Protein AF-A0A6J1T7K0-F1 (afdb_monomer_lite)

Secondary structure (DSSP, 8-state):
-------TTSSS-TT----S-TTHHHHHHHHHHHHTTSB-TT--B-HHHHHHHHHTS--SS--HHHHHHHHHHHIIIIIHHHHS--S-HHHHHHHHHHHHHHHHHHHHHHHHHTT-

Organism: Frankliniella occidentalis (NCBI:txid133901)

Sequence (116 aa):
MSSLGLTGDDVGRPGGKLSQDSTLAPKLYLCVLRGSGVFDDSGKFSMVNLKKRLSLNDYGGKSQKEIQLFIDAVRDECGARVESSEEPPENRAVILVKCISEHEQREMERQRTTRR

pLDDT: mean 79.53, std 21.25, range [29.36, 97.56]

Foldseek 3Di:
DDDDPDPPPPPDDPPDPDPPPVVVQLVVLLVVCCVQVCADPQLDGDLVSQLVVLVPDDPDPDDPVVSVVLSVVLSVPQVVCLVPDPDGSSVSSVSSVVSNVVSVVVVVVVVVVVVD

InterPro domains:
  IPR006170 Pheromone/general odorant binding protein [PF01395] (16-102)
  IPR036728 Pheromone/general odorant binding protein superfamily [G3DSA:1.10.238.20] (1-109)
  IPR036728 Pheromone/general odorant binding protein superfamily [SSF47565] (25-103)

Structure (mmCIF, N/CA/C/O backbone):
data_AF-A0A6J1T7K0-F1
#
_entry.id   AF-A0A6J1T7K0-F1
#
loop_
_atom_site.group_PDB
_atom_site.id
_atom_site.type_symbol
_atom_site.label_atom_id
_atom_site.label_alt_id
_atom_site.label_comp_id
_atom_site.label_asym_id
_atom_site.label_entity_id
_atom_site.label_seq_id
_atom_site.pdbx_PDB_ins_code
_atom_site.Cartn_x
_atom_site.Cartn_y
_atom_site.Cartn_z
_atom_site.occupancy
_atom_site.B_iso_or_equiv
_atom_site.auth_seq_id
_atom_site.auth_comp_id
_atom_site.auth_asym_id
_atom_site.auth_atom_id
_atom_site.pdbx_PDB_model_num
ATOM 1 N N . MET A 1 1 ? 10.308 -27.102 -17.296 1.00 29.62 1 MET A N 1
ATOM 2 C CA . MET A 1 1 ? 9.238 -26.969 -16.287 1.00 29.62 1 MET A CA 1
ATOM 3 C C . MET A 1 1 ? 9.922 -26.921 -14.935 1.00 29.62 1 MET A C 1
ATOM 5 O O . MET A 1 1 ? 10.388 -27.959 -14.495 1.00 29.62 1 MET A O 1
ATOM 9 N N . SER A 1 2 ? 10.081 -25.741 -14.337 1.00 29.36 2 SER A N 1
ATOM 10 C CA . SER A 1 2 ? 10.687 -25.628 -13.005 1.00 29.36 2 SER A CA 1
ATOM 11 C C . SER A 1 2 ? 9.663 -25.021 -12.067 1.00 29.36 2 SER A C 1
ATOM 13 O O . SER A 1 2 ? 9.312 -23.849 -12.172 1.00 29.36 2 SER A O 1
ATOM 15 N N . SER A 1 3 ? 9.134 -25.887 -11.215 1.00 33.66 3 SER A N 1
ATOM 16 C CA . SER A 1 3 ? 8.217 -25.603 -10.126 1.00 33.66 3 SER A CA 1
ATOM 17 C C . SER A 1 3 ? 8.930 -24.728 -9.095 1.00 33.66 3 SER A C 1
ATOM 19 O O . SER A 1 3 ? 10.011 -25.076 -8.622 1.00 33.66 3 SER A O 1
ATOM 21 N N . LEU A 1 4 ? 8.324 -23.595 -8.740 1.00 40.28 4 LEU A N 1
ATOM 22 C CA . LEU A 1 4 ? 8.692 -22.844 -7.545 1.00 40.28 4 LEU A CA 1
ATOM 23 C C . LEU A 1 4 ? 8.416 -23.745 -6.336 1.00 40.28 4 LEU A C 1
ATOM 25 O O . LEU A 1 4 ? 7.265 -24.079 -6.060 1.00 40.28 4 LEU A O 1
ATOM 29 N N . GLY A 1 5 ? 9.478 -24.174 -5.655 1.00 35.53 5 GLY A N 1
ATOM 30 C CA . GLY A 1 5 ? 9.405 -24.887 -4.384 1.00 35.53 5 GLY A CA 1
ATOM 31 C C . GLY A 1 5 ? 8.923 -23.948 -3.285 1.00 35.53 5 GLY A C 1
ATOM 32 O O . GLY A 1 5 ? 9.725 -23.430 -2.518 1.00 35.53 5 GLY A O 1
ATOM 33 N N . LEU A 1 6 ? 7.620 -23.688 -3.249 1.00 38.75 6 LEU A N 1
ATOM 34 C CA . LEU A 1 6 ? 6.946 -23.011 -2.149 1.00 38.75 6 LEU A CA 1
ATOM 35 C C . LEU A 1 6 ? 6.356 -24.095 -1.249 1.00 38.75 6 LEU A C 1
ATOM 37 O O . LEU A 1 6 ? 5.288 -24.638 -1.529 1.00 38.75 6 LEU A O 1
ATOM 41 N N . THR A 1 7 ? 7.069 -24.453 -0.184 1.00 39.72 7 THR A N 1
ATOM 42 C CA . THR A 1 7 ? 6.470 -25.182 0.936 1.00 39.72 7 THR A CA 1
ATOM 43 C C . THR A 1 7 ? 5.438 -24.268 1.590 1.00 39.72 7 THR A C 1
ATOM 45 O O . THR A 1 7 ? 5.754 -23.152 1.993 1.00 39.72 7 THR A O 1
ATOM 48 N N . GLY A 1 8 ? 4.185 -24.722 1.634 1.00 40.88 8 GLY A N 1
ATOM 49 C CA . GLY A 1 8 ? 3.002 -23.949 2.026 1.00 40.88 8 GLY A CA 1
ATOM 50 C C . GLY A 1 8 ? 2.900 -23.551 3.503 1.00 40.88 8 GLY A C 1
ATOM 51 O O . GLY A 1 8 ? 1.788 -23.344 3.974 1.00 40.88 8 GLY A O 1
ATOM 52 N N . ASP A 1 9 ? 4.017 -23.436 4.222 1.00 37.75 9 ASP A N 1
ATOM 53 C CA . ASP A 1 9 ? 4.046 -23.104 5.655 1.00 37.75 9 ASP A CA 1
ATOM 54 C C . ASP A 1 9 ? 4.334 -21.612 5.936 1.00 37.75 9 ASP A C 1
ATOM 56 O O . ASP A 1 9 ? 4.011 -21.108 7.010 1.00 37.75 9 ASP A O 1
ATOM 60 N N . ASP A 1 10 ? 4.868 -20.858 4.967 1.00 42.94 10 ASP A N 1
ATOM 61 C CA . ASP A 1 10 ? 5.290 -19.460 5.184 1.00 42.94 10 ASP A CA 1
ATOM 62 C C . ASP A 1 10 ? 4.227 -18.401 4.835 1.00 42.94 10 ASP A C 1
ATOM 64 O O . ASP A 1 10 ? 4.366 -17.223 5.173 1.00 42.94 10 ASP A O 1
ATOM 68 N N . VAL A 1 11 ? 3.128 -18.797 4.188 1.00 44.69 11 VAL A N 1
ATOM 69 C CA . VAL A 1 11 ? 2.057 -17.884 3.753 1.00 44.69 11 VAL A CA 1
ATOM 70 C C . VAL A 1 11 ? 0.862 -18.019 4.694 1.00 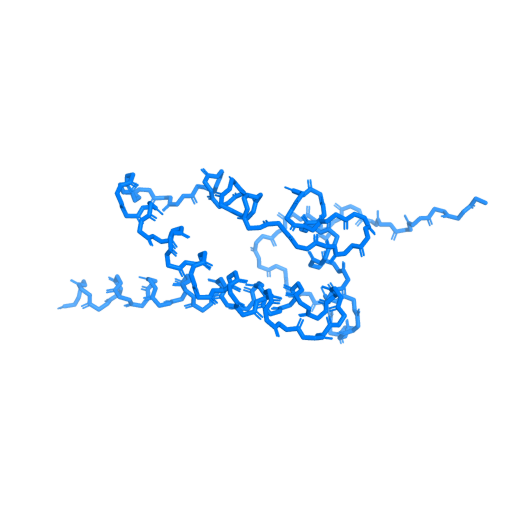44.69 11 VAL A C 1
ATOM 72 O O . VAL A 1 11 ? -0.180 -18.546 4.318 1.00 44.69 11 VAL A O 1
ATOM 75 N N . GLY A 1 12 ? 0.990 -17.588 5.952 1.00 39.41 12 GLY A N 1
ATOM 76 C CA . GLY A 1 12 ? -0.185 -17.653 6.833 1.00 39.41 12 GLY A CA 1
ATOM 77 C C . GLY A 1 12 ? -0.079 -17.213 8.286 1.00 39.41 12 GLY A C 1
ATOM 78 O O . GLY A 1 12 ? -1.117 -17.138 8.941 1.00 39.41 12 GLY A O 1
ATOM 79 N N . ARG A 1 13 ? 1.102 -16.895 8.831 1.00 34.22 13 ARG A N 1
ATOM 80 C CA . ARG A 1 13 ? 1.204 -16.479 10.241 1.00 34.22 13 ARG A CA 1
ATOM 81 C C . ARG A 1 13 ? 1.463 -14.977 10.398 1.00 34.22 13 ARG A C 1
ATOM 83 O O . ARG A 1 13 ? 2.558 -14.524 10.058 1.00 34.22 13 ARG A O 1
ATOM 90 N N . PRO A 1 14 ? 0.528 -14.203 10.988 1.00 42.59 14 PRO A N 1
ATOM 91 C CA . PRO A 1 14 ? 0.853 -12.869 11.470 1.00 42.59 14 PRO A CA 1
ATOM 92 C C . PRO A 1 14 ? 1.847 -13.031 12.629 1.00 42.59 14 PRO A C 1
ATOM 94 O O . PRO A 1 14 ? 1.498 -13.534 13.695 1.00 42.59 14 PRO A O 1
ATOM 97 N N . GLY A 1 15 ? 3.115 -12.694 12.379 1.00 47.09 15 GLY A N 1
ATOM 98 C CA . GLY A 1 15 ? 4.221 -12.847 13.335 1.00 47.09 15 GLY A CA 1
ATOM 99 C C . GLY A 1 15 ? 5.391 -13.722 12.870 1.00 47.09 15 GLY A C 1
ATOM 100 O O . GLY A 1 15 ? 6.351 -13.879 13.624 1.00 47.09 15 GLY A O 1
ATOM 101 N N . GLY A 1 16 ? 5.361 -14.271 11.651 1.00 36.81 16 GLY A N 1
ATOM 102 C CA . GLY A 1 16 ? 6.530 -14.933 11.068 1.00 36.81 16 GLY A CA 1
ATOM 103 C C . GLY A 1 16 ? 7.663 -13.931 10.834 1.00 36.81 16 GLY A C 1
ATOM 104 O O . GLY A 1 16 ? 7.548 -13.049 9.984 1.00 36.81 16 GLY A O 1
ATOM 105 N N . LYS A 1 17 ? 8.763 -14.046 11.590 1.00 42.66 17 LYS A N 1
ATOM 106 C CA . LYS A 1 17 ? 10.021 -13.368 11.254 1.00 42.66 17 LYS A CA 1
ATOM 107 C C . LYS A 1 17 ? 10.499 -13.938 9.920 1.00 42.66 17 LYS A C 1
ATOM 109 O O . LYS A 1 17 ? 11.054 -15.031 9.895 1.00 42.66 17 LYS A O 1
ATOM 114 N N . LEU A 1 18 ? 10.255 -13.204 8.834 1.00 48.19 18 LEU A N 1
ATOM 115 C CA . LEU A 1 18 ? 10.841 -13.493 7.529 1.00 48.19 18 LEU A CA 1
ATOM 116 C C . LEU A 1 18 ? 12.357 -13.623 7.711 1.00 48.19 18 LEU A C 1
ATOM 118 O O . LEU A 1 18 ? 13.005 -12.703 8.218 1.00 48.19 18 LEU A O 1
ATOM 122 N N . SER A 1 19 ? 12.891 -14.795 7.361 1.00 40.16 19 SER A N 1
ATOM 123 C CA . SER A 1 19 ? 14.327 -15.058 7.397 1.00 40.16 19 SER A CA 1
ATOM 124 C C . SER A 1 19 ? 15.057 -13.998 6.568 1.00 40.16 19 SER A C 1
ATOM 126 O O . SER A 1 19 ? 14.588 -13.597 5.503 1.00 40.16 19 SER A O 1
ATOM 128 N N . GLN A 1 20 ? 16.177 -13.516 7.102 1.00 41.84 20 GLN A N 1
ATOM 129 C CA . GLN A 1 20 ? 16.966 -12.353 6.678 1.00 41.84 20 GLN A CA 1
ATOM 130 C C . GLN A 1 20 ? 17.692 -12.515 5.325 1.00 41.84 20 GLN A C 1
ATOM 132 O O . GLN A 1 20 ? 18.763 -11.946 5.126 1.00 41.84 20 GLN A O 1
ATOM 137 N N . ASP A 1 21 ? 17.115 -13.222 4.355 1.00 44.81 21 ASP A N 1
ATOM 138 C CA . ASP A 1 21 ? 17.523 -13.047 2.963 1.00 44.81 21 ASP A CA 1
ATOM 139 C C . ASP A 1 21 ? 16.903 -11.746 2.438 1.00 44.81 21 ASP A C 1
ATOM 141 O O . ASP A 1 21 ? 15.798 -11.697 1.893 1.00 44.81 21 ASP A O 1
ATOM 145 N N . SER A 1 22 ? 17.628 -10.648 2.652 1.00 58.41 22 SER A N 1
ATOM 146 C CA . SER A 1 22 ? 17.226 -9.256 2.398 1.00 58.41 22 SER A CA 1
ATOM 147 C C . SER A 1 22 ? 16.709 -8.978 0.976 1.00 58.41 22 SER A C 1
ATOM 149 O O . SER A 1 22 ? 16.056 -7.963 0.745 1.00 58.41 22 SER A O 1
ATOM 151 N N . THR A 1 23 ? 16.979 -9.866 0.016 1.00 58.66 23 THR A N 1
ATOM 152 C CA . THR A 1 23 ? 16.566 -9.754 -1.392 1.00 58.66 23 THR A CA 1
ATOM 153 C C . THR A 1 23 ? 15.196 -10.371 -1.689 1.00 58.66 23 THR A C 1
ATOM 155 O O . THR A 1 23 ? 14.590 -10.042 -2.713 1.00 58.66 23 THR A O 1
ATOM 158 N N . LEU A 1 24 ? 14.679 -11.242 -0.815 1.00 68.75 24 LEU A N 1
ATOM 159 C CA . LEU A 1 24 ? 13.390 -11.921 -0.996 1.00 68.75 24 LEU A CA 1
ATOM 160 C C . LEU A 1 24 ? 12.209 -11.056 -0.549 1.00 68.75 24 LEU A C 1
ATOM 162 O O . LEU A 1 24 ? 11.171 -11.053 -1.211 1.00 68.75 24 LEU A O 1
ATOM 166 N N . ALA A 1 25 ? 12.371 -10.271 0.520 1.00 79.88 25 ALA A N 1
ATOM 167 C CA . ALA A 1 25 ? 11.286 -9.458 1.072 1.00 79.88 25 ALA A CA 1
ATOM 168 C C . ALA A 1 25 ? 10.678 -8.456 0.059 1.00 79.88 25 ALA A C 1
ATOM 170 O O . ALA A 1 25 ? 9.453 -8.444 -0.074 1.00 79.88 25 ALA A O 1
ATOM 171 N N . PRO A 1 26 ? 11.461 -7.682 -0.727 1.00 88.00 26 PRO A N 1
ATOM 172 C CA . PRO A 1 26 ? 10.898 -6.767 -1.728 1.00 88.00 26 PRO A CA 1
ATOM 173 C C . PRO A 1 26 ? 10.068 -7.478 -2.808 1.00 88.00 26 PRO A C 1
ATOM 175 O O . PRO A 1 26 ? 8.980 -7.027 -3.171 1.00 88.00 26 PRO A O 1
ATOM 178 N N . LYS A 1 27 ? 10.545 -8.636 -3.279 1.00 89.88 27 LYS A N 1
ATOM 179 C CA . LYS A 1 27 ? 9.855 -9.447 -4.293 1.00 89.88 27 LYS A CA 1
ATOM 180 C C . LYS A 1 27 ? 8.569 -10.064 -3.754 1.00 89.88 27 LYS A C 1
ATOM 182 O O . LYS A 1 27 ? 7.568 -10.099 -4.467 1.00 89.88 27 LYS A O 1
ATOM 187 N N . LEU A 1 28 ? 8.577 -10.519 -2.502 1.00 90.81 28 LEU A N 1
ATOM 188 C CA . LEU A 1 28 ? 7.387 -11.045 -1.835 1.00 90.81 28 LEU A CA 1
ATOM 189 C C . LEU A 1 28 ? 6.319 -9.960 -1.662 1.00 90.81 28 LEU A C 1
ATOM 191 O O . LEU A 1 28 ? 5.159 -10.203 -1.995 1.00 90.81 28 LEU A O 1
ATOM 195 N N . TYR A 1 29 ? 6.697 -8.752 -1.229 1.00 92.44 29 TYR A N 1
ATOM 196 C CA . TYR A 1 29 ? 5.751 -7.636 -1.137 1.00 92.44 29 TYR A CA 1
ATOM 197 C C . TYR A 1 29 ? 5.147 -7.288 -2.494 1.00 92.44 29 TYR A C 1
ATOM 199 O O . TYR A 1 29 ? 3.925 -7.178 -2.605 1.00 92.44 29 TYR A O 1
ATOM 207 N N . LEU A 1 30 ? 5.973 -7.180 -3.539 1.00 94.31 30 LEU A N 1
ATOM 208 C CA . LEU A 1 30 ? 5.474 -6.935 -4.889 1.00 94.31 30 LEU A CA 1
ATOM 209 C C . LEU A 1 30 ? 4.522 -8.049 -5.349 1.00 94.31 30 LEU A C 1
ATOM 211 O O . LEU A 1 30 ? 3.473 -7.752 -5.912 1.00 94.31 30 LEU A O 1
ATOM 215 N N . CYS A 1 31 ? 4.841 -9.316 -5.072 1.00 94.12 31 CYS A N 1
ATOM 216 C CA . CYS A 1 31 ? 3.994 -10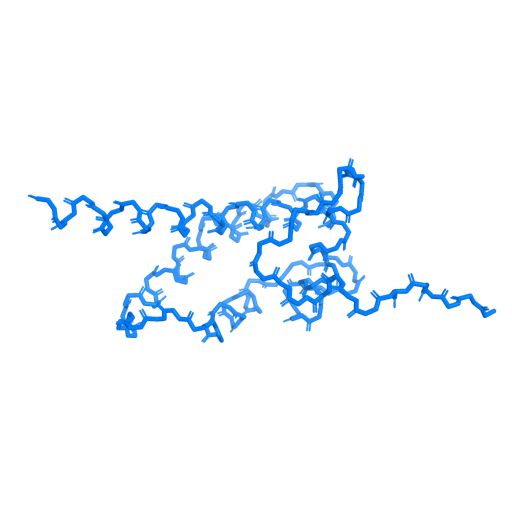.461 -5.413 1.00 94.12 31 CYS A CA 1
ATOM 217 C C . CYS A 1 31 ? 2.601 -10.367 -4.765 1.00 94.12 31 CYS A C 1
ATOM 219 O O . CYS A 1 31 ? 1.584 -10.464 -5.452 1.00 94.12 31 CYS A O 1
ATOM 221 N N . VAL A 1 32 ? 2.538 -10.091 -3.459 1.00 92.25 32 VAL A N 1
ATOM 222 C CA . VAL A 1 32 ? 1.266 -9.926 -2.731 1.00 92.25 32 VAL A CA 1
ATOM 223 C C . VAL A 1 32 ? 0.466 -8.735 -3.268 1.00 92.25 32 VAL A C 1
ATOM 225 O O . VAL A 1 32 ? -0.755 -8.809 -3.445 1.00 92.25 32 VAL A O 1
ATOM 228 N N . LEU A 1 33 ? 1.142 -7.625 -3.565 1.00 94.56 33 LEU A N 1
ATOM 229 C CA . LEU A 1 33 ? 0.492 -6.426 -4.089 1.00 94.56 33 LEU A CA 1
ATOM 230 C C . LEU A 1 33 ? 0.016 -6.597 -5.539 1.00 94.56 33 LEU A C 1
ATOM 232 O O . LEU A 1 33 ? -1.014 -6.030 -5.906 1.00 94.56 33 LEU A O 1
ATOM 236 N N . ARG A 1 34 ? 0.686 -7.436 -6.337 1.00 95.81 34 ARG A N 1
ATOM 237 C CA . ARG A 1 34 ? 0.195 -7.876 -7.651 1.00 95.81 34 ARG A CA 1
ATOM 238 C C . ARG A 1 34 ? -1.043 -8.748 -7.546 1.00 95.81 34 ARG A C 1
ATOM 240 O O . ARG A 1 34 ? -2.027 -8.485 -8.229 1.00 95.81 34 ARG A O 1
ATOM 247 N N . GLY A 1 35 ? -1.057 -9.702 -6.615 1.00 92.88 35 GLY A N 1
ATOM 248 C CA . GLY A 1 35 ? -2.233 -10.539 -6.348 1.00 92.88 35 GLY A CA 1
ATOM 249 C C . GLY A 1 35 ? -3.489 -9.749 -5.950 1.00 92.88 35 GLY 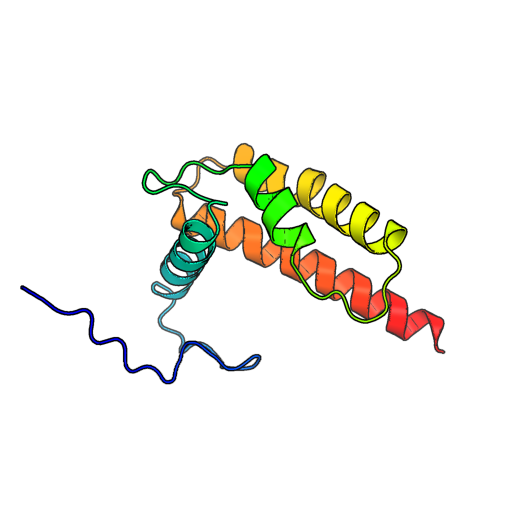A C 1
ATOM 250 O O . GLY A 1 35 ? -4.603 -10.239 -6.103 1.00 92.88 35 GLY A O 1
ATOM 251 N N . SER A 1 36 ? -3.326 -8.507 -5.481 1.00 90.69 36 SER A N 1
ATOM 252 C CA . SER A 1 36 ? -4.428 -7.582 -5.177 1.00 90.69 36 SER A CA 1
ATOM 253 C C . SER A 1 36 ? -4.658 -6.492 -6.231 1.00 90.69 36 SER A C 1
ATOM 255 O O . SER A 1 36 ? -5.555 -5.663 -6.066 1.00 90.69 36 SER A O 1
ATOM 257 N N . GLY A 1 37 ? -3.870 -6.474 -7.308 1.00 94.75 37 GLY A N 1
ATOM 258 C CA . GLY A 1 37 ? -3.947 -5.487 -8.385 1.00 94.75 37 GLY A CA 1
ATOM 259 C C . GLY A 1 37 ? -3.429 -4.092 -8.020 1.00 94.75 37 GLY A C 1
ATOM 260 O O . GLY A 1 37 ? -3.615 -3.157 -8.798 1.00 94.75 37 GLY A O 1
ATOM 261 N N . VAL A 1 38 ? -2.804 -3.911 -6.852 1.00 96.69 38 VAL A N 1
ATOM 262 C CA . VAL A 1 38 ? -2.183 -2.632 -6.452 1.00 96.69 38 VAL A CA 1
ATOM 263 C C . VAL A 1 38 ? -0.981 -2.318 -7.341 1.00 96.69 38 VAL A C 1
ATOM 265 O O . VAL A 1 38 ? -0.764 -1.161 -7.693 1.00 96.69 38 VAL A O 1
ATOM 268 N N . PHE A 1 39 ? -0.246 -3.355 -7.736 1.00 97.56 39 PHE A N 1
ATO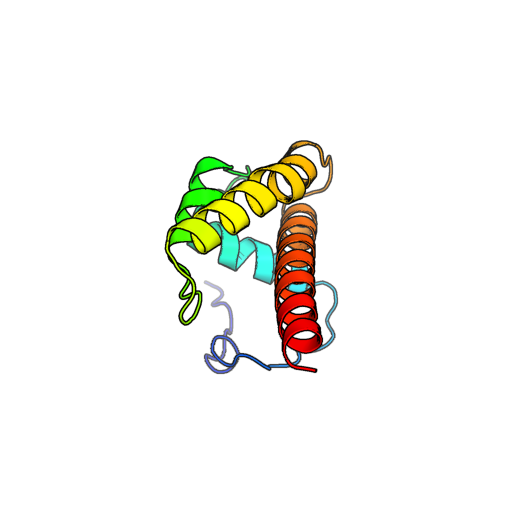M 269 C CA . PHE A 1 39 ? 0.696 -3.320 -8.849 1.00 97.56 39 PHE A CA 1
ATOM 270 C C . PHE A 1 39 ? 0.197 -4.257 -9.950 1.00 97.56 39 PHE A C 1
ATOM 272 O O . PHE A 1 39 ? -0.411 -5.280 -9.647 1.00 97.56 39 PHE A O 1
ATOM 279 N N . ASP A 1 40 ? 0.452 -3.936 -11.214 1.00 96.50 40 ASP A N 1
ATOM 280 C CA . ASP A 1 40 ? 0.229 -4.876 -12.317 1.00 96.50 40 ASP A CA 1
ATOM 281 C C . ASP A 1 40 ? 1.483 -5.719 -12.625 1.00 96.50 40 ASP A C 1
ATOM 283 O O . ASP A 1 40 ? 2.545 -5.568 -12.001 1.00 96.50 40 ASP A O 1
ATOM 287 N N . ASP A 1 41 ? 1.375 -6.617 -13.606 1.00 94.69 41 ASP A N 1
ATOM 288 C CA . ASP A 1 41 ? 2.478 -7.484 -14.037 1.00 94.69 41 ASP A CA 1
ATOM 289 C C . ASP A 1 41 ? 3.667 -6.698 -14.616 1.00 94.69 41 ASP A C 1
ATOM 291 O O . ASP A 1 41 ? 4.806 -7.161 -14.538 1.00 94.69 41 ASP A O 1
ATOM 295 N N . SER A 1 42 ? 3.435 -5.476 -15.112 1.00 95.50 42 SER A N 1
ATOM 296 C CA . SER A 1 42 ? 4.486 -4.555 -15.564 1.00 95.50 42 SER A CA 1
ATOM 297 C C . SER A 1 42 ? 5.134 -3.763 -14.420 1.00 95.50 42 SER A C 1
ATOM 299 O O . SER A 1 42 ? 6.151 -3.104 -14.619 1.00 95.50 42 SER A O 1
ATOM 301 N N . GLY A 1 43 ? 4.590 -3.854 -13.200 1.00 94.12 43 GLY A N 1
ATOM 302 C CA . GLY A 1 43 ? 5.055 -3.094 -12.038 1.00 94.12 43 GLY A CA 1
ATOM 303 C C . GLY A 1 43 ? 4.481 -1.678 -11.955 1.00 94.12 43 GLY A C 1
ATOM 304 O O . GLY A 1 43 ? 4.998 -0.851 -11.199 1.00 94.12 43 GLY A O 1
ATOM 305 N N . LYS A 1 44 ? 3.409 -1.377 -12.695 1.00 97.06 44 LYS A N 1
ATOM 306 C CA . LYS A 1 44 ? 2.700 -0.100 -12.596 1.00 97.06 44 LYS A CA 1
ATOM 307 C C . LYS A 1 44 ? 1.813 -0.094 -11.354 1.00 97.06 44 LYS A C 1
ATOM 309 O O . LYS A 1 44 ? 1.012 -1.000 -11.150 1.00 97.06 44 LYS A O 1
ATOM 314 N N . PHE A 1 45 ? 1.950 0.950 -10.543 1.00 97.38 45 PHE A N 1
ATOM 315 C CA . PHE A 1 45 ? 1.138 1.174 -9.349 1.00 97.38 45 PHE A CA 1
ATOM 316 C C . PHE A 1 45 ? -0.249 1.738 -9.702 1.00 97.38 45 PHE A C 1
ATOM 318 O O . PHE A 1 45 ? -0.382 2.550 -10.619 1.00 97.38 45 PHE A O 1
ATOM 325 N N . SER A 1 46 ? -1.276 1.330 -8.955 1.00 97.06 46 SER A N 1
ATOM 326 C CA . SER A 1 46 ? -2.657 1.796 -9.095 1.00 97.06 46 SER A CA 1
ATOM 327 C C . SER A 1 46 ? -3.201 2.315 -7.766 1.00 97.06 46 SER A C 1
ATOM 329 O O . SER A 1 46 ? -3.562 1.545 -6.871 1.00 97.06 46 SER A O 1
ATOM 331 N N . MET A 1 47 ? -3.348 3.638 -7.673 1.00 95.25 47 MET A N 1
ATOM 332 C CA . MET A 1 47 ? -3.946 4.311 -6.517 1.00 95.25 47 MET A CA 1
ATOM 333 C C . MET A 1 47 ? -5.380 3.832 -6.236 1.00 95.25 47 MET A C 1
ATOM 335 O O . MET A 1 47 ? -5.783 3.627 -5.089 1.00 95.25 47 MET A O 1
ATOM 339 N N . VAL A 1 48 ? -6.158 3.610 -7.298 1.00 95.19 48 VAL A N 1
ATOM 340 C CA . VAL A 1 48 ? -7.543 3.129 -7.203 1.00 95.19 48 VAL A CA 1
ATOM 341 C C . VAL A 1 48 ? -7.585 1.738 -6.569 1.00 95.19 48 VAL A C 1
ATOM 343 O O . VAL A 1 48 ? -8.392 1.486 -5.669 1.00 95.19 48 VAL A O 1
ATOM 346 N N . ASN A 1 49 ? -6.685 0.846 -6.987 1.00 95.75 49 ASN A N 1
ATOM 347 C CA . ASN A 1 49 ? -6.631 -0.508 -6.444 1.00 95.75 49 ASN A CA 1
ATOM 348 C C . ASN A 1 49 ? -6.054 -0.534 -5.027 1.00 95.75 49 ASN A C 1
ATOM 350 O O . ASN A 1 49 ? -6.522 -1.337 -4.222 1.00 95.75 49 ASN A O 1
ATOM 354 N N . LEU A 1 50 ? -5.135 0.375 -4.675 1.00 95.12 50 LEU A N 1
ATOM 355 C CA . LEU A 1 50 ? -4.703 0.562 -3.286 1.00 95.12 50 LEU A CA 1
ATOM 356 C C . LEU A 1 50 ? -5.896 0.900 -2.385 1.00 95.12 50 LEU A C 1
ATOM 358 O O . LEU A 1 50 ? -6.136 0.206 -1.396 1.00 95.12 50 LEU A O 1
ATOM 362 N N . LYS A 1 51 ? -6.693 1.912 -2.754 1.00 93.44 51 LYS A N 1
ATOM 363 C CA . LYS A 1 51 ? -7.889 2.302 -1.993 1.00 93.44 51 LYS A CA 1
ATOM 364 C C . LYS A 1 51 ? -8.853 1.127 -1.825 1.00 93.44 51 LYS A C 1
ATOM 366 O O . LYS A 1 51 ? -9.323 0.853 -0.717 1.00 93.44 51 LYS A O 1
ATOM 371 N N . LYS A 1 52 ? -9.122 0.408 -2.919 1.00 93.19 52 LYS A N 1
ATOM 372 C CA . LYS A 1 52 ? -9.983 -0.779 -2.907 1.00 93.19 52 LYS A CA 1
ATOM 373 C C . LYS A 1 52 ? -9.427 -1.856 -1.977 1.00 93.19 52 LYS A C 1
ATOM 375 O O . LYS A 1 52 ? -10.179 -2.392 -1.173 1.00 93.19 52 LYS A O 1
ATOM 380 N N . ARG A 1 53 ? -8.124 -2.142 -2.040 1.00 91.81 53 ARG A N 1
ATOM 381 C CA . ARG A 1 53 ? -7.476 -3.166 -1.213 1.00 91.81 53 ARG A CA 1
ATOM 382 C C . ARG A 1 53 ? -7.542 -2.839 0.276 1.00 91.81 53 ARG A C 1
ATOM 384 O O . ARG A 1 53 ? -7.825 -3.745 1.058 1.00 91.81 53 ARG A O 1
ATOM 391 N N . LEU A 1 54 ? -7.304 -1.582 0.652 1.00 90.94 54 LEU A N 1
ATOM 392 C CA . LEU A 1 54 ? -7.404 -1.128 2.042 1.00 90.94 54 LEU A CA 1
ATOM 393 C C . LEU A 1 54 ? -8.843 -1.226 2.553 1.00 90.94 54 LEU A C 1
ATOM 395 O O . LEU A 1 54 ? -9.065 -1.685 3.662 1.00 90.94 54 LEU A O 1
ATOM 399 N N . SER A 1 55 ? -9.830 -0.911 1.711 1.00 87.69 55 SER A N 1
ATOM 400 C CA . SER A 1 55 ? -11.256 -1.013 2.067 1.00 87.69 55 SER A CA 1
ATOM 401 C C . SER A 1 55 ? -11.717 -2.443 2.387 1.00 87.69 55 SER A C 1
ATOM 403 O O . SER A 1 55 ? -12.784 -2.618 2.965 1.00 87.69 55 SER A O 1
ATOM 405 N N . LEU A 1 56 ? -10.941 -3.462 1.996 1.00 86.88 56 LEU A N 1
ATOM 406 C CA . LEU A 1 56 ? -11.225 -4.874 2.272 1.00 86.88 56 LEU A CA 1
ATOM 407 C C . LEU A 1 56 ? -10.584 -5.380 3.573 1.00 86.88 56 LEU A C 1
ATOM 409 O O . LEU A 1 56 ? -10.790 -6.539 3.927 1.00 86.88 56 LEU A O 1
ATOM 413 N N . ASN A 1 57 ? -9.774 -4.568 4.258 1.00 83.88 57 ASN A N 1
ATOM 414 C CA . ASN A 1 57 ? -9.171 -4.970 5.524 1.00 83.88 57 ASN A CA 1
ATOM 415 C C . ASN A 1 57 ? -10.191 -4.922 6.663 1.00 83.88 57 ASN A C 1
ATOM 417 O O . ASN A 1 57 ? -11.007 -4.004 6.753 1.00 83.88 57 ASN A O 1
ATOM 421 N N . ASP A 1 58 ? -10.084 -5.890 7.571 1.00 82.31 58 ASP A N 1
ATOM 422 C CA . ASP A 1 58 ? -10.755 -5.812 8.860 1.00 82.31 58 ASP A CA 1
ATOM 423 C C . ASP A 1 58 ? -9.966 -4.870 9.775 1.00 82.31 58 ASP A C 1
ATOM 425 O O . ASP A 1 58 ? -8.828 -5.149 10.157 1.00 82.31 58 ASP A O 1
ATOM 429 N N . TYR A 1 59 ? -10.572 -3.729 10.095 1.00 81.69 59 TYR A N 1
ATOM 430 C CA . TYR A 1 59 ? -9.990 -2.716 10.969 1.00 81.69 59 TYR A CA 1
ATOM 431 C C . TYR A 1 59 ? -10.435 -2.846 12.430 1.00 81.69 59 TYR A C 1
ATOM 433 O O . TYR A 1 59 ? -10.133 -1.949 13.213 1.00 81.69 59 TYR A O 1
ATOM 441 N N . GLY A 1 60 ? -11.135 -3.924 12.805 1.00 80.62 60 GLY A N 1
ATOM 442 C CA . GLY A 1 60 ? -11.413 -4.288 14.195 1.00 80.62 60 GLY A CA 1
ATOM 443 C C . GLY A 1 60 ? -12.100 -3.189 15.011 1.00 80.62 60 GLY A C 1
ATOM 444 O O . GLY A 1 60 ? -11.452 -2.428 15.725 1.00 80.62 60 GLY A O 1
ATOM 445 N N . GLY A 1 61 ? -13.429 -3.106 14.941 1.00 81.38 61 GLY A N 1
ATOM 446 C CA . GLY A 1 61 ? -14.222 -2.202 15.789 1.00 81.38 61 GLY A CA 1
ATOM 447 C C . GLY A 1 61 ? -14.117 -0.705 15.459 1.00 81.38 61 GLY A C 1
ATOM 448 O O . GLY A 1 61 ? -14.795 0.091 16.106 1.00 81.38 61 GLY A O 1
ATOM 449 N N . LYS A 1 62 ? -13.324 -0.308 14.452 1.00 82.81 62 LYS A N 1
ATOM 450 C CA . LYS A 1 62 ? -13.323 1.065 13.921 1.00 82.81 62 LYS A CA 1
ATOM 451 C C . LYS A 1 62 ? -14.638 1.378 13.208 1.00 82.81 62 LYS A C 1
ATOM 453 O O . LYS A 1 62 ? -15.182 0.547 12.479 1.00 82.81 62 LYS A O 1
ATOM 458 N N . SER A 1 63 ? -15.125 2.605 13.366 1.00 88.81 63 SER A N 1
ATOM 459 C CA . SER A 1 63 ? -16.259 3.101 12.588 1.00 88.81 63 SER A CA 1
ATOM 460 C C . SER A 1 63 ? -15.887 3.277 11.112 1.00 88.81 63 SER A C 1
ATOM 462 O O . SER A 1 63 ? -14.728 3.506 10.758 1.00 88.81 63 SER A O 1
ATOM 464 N N . GLN A 1 64 ? -16.889 3.264 10.230 1.00 86.94 64 GLN A N 1
ATOM 465 C CA . GLN A 1 64 ? -16.687 3.500 8.796 1.00 86.94 64 GLN A CA 1
ATOM 466 C C . GLN A 1 64 ? -15.986 4.841 8.507 1.00 86.94 64 GLN A C 1
ATOM 468 O O . GLN A 1 64 ? -15.184 4.938 7.581 1.00 86.94 64 GLN A O 1
ATOM 473 N N . LYS A 1 65 ? -16.251 5.872 9.321 1.00 89.44 65 LYS A N 1
ATOM 474 C CA . LYS A 1 65 ? -15.615 7.188 9.189 1.00 89.44 65 LYS A CA 1
ATOM 475 C C . LYS A 1 65 ? -14.118 7.132 9.501 1.00 89.44 65 LYS A C 1
ATOM 477 O O . LYS A 1 65 ? -13.329 7.717 8.768 1.00 89.44 65 LYS A O 1
ATOM 482 N N . GLU A 1 66 ? -13.723 6.427 10.559 1.00 88.44 66 GLU A N 1
ATOM 483 C CA . GLU A 1 66 ? -12.308 6.249 10.920 1.00 88.44 66 GLU A CA 1
ATOM 484 C C . GLU A 1 66 ? -11.556 5.441 9.863 1.00 88.44 66 GLU A C 1
ATOM 486 O O . GLU A 1 66 ? -10.436 5.795 9.497 1.00 88.44 66 GLU A O 1
ATOM 491 N N . ILE A 1 67 ? -12.195 4.399 9.326 1.00 88.50 67 ILE A N 1
ATOM 492 C CA . ILE A 1 67 ? -11.643 3.605 8.224 1.00 88.50 67 ILE A CA 1
ATOM 493 C C . ILE A 1 67 ? -11.416 4.497 6.999 1.00 88.50 67 ILE A C 1
ATOM 495 O O . ILE A 1 67 ? -10.329 4.486 6.426 1.00 88.50 67 ILE A O 1
ATOM 499 N N . GLN A 1 68 ? -12.400 5.319 6.623 1.00 91.12 68 GLN A N 1
ATOM 500 C CA . GLN A 1 68 ? -12.272 6.204 5.466 1.00 91.12 68 GLN A CA 1
ATOM 501 C C . GLN A 1 68 ? -11.151 7.240 5.651 1.00 91.12 68 GLN A C 1
ATOM 503 O O . GLN A 1 68 ? -10.360 7.438 4.732 1.00 91.12 68 GLN A O 1
ATOM 508 N N . LEU A 1 69 ? -11.030 7.835 6.843 1.00 90.62 69 LEU A N 1
ATOM 509 C CA . LEU A 1 69 ? -9.943 8.765 7.169 1.00 90.62 69 LEU A CA 1
ATOM 510 C C . LEU A 1 69 ? -8.564 8.101 7.078 1.00 90.62 69 LEU A C 1
ATOM 512 O O . LEU A 1 69 ? -7.639 8.695 6.527 1.00 90.62 69 LEU A O 1
ATOM 516 N N . PHE A 1 70 ? -8.423 6.870 7.576 1.00 90.38 70 PHE A N 1
ATOM 517 C CA . PHE A 1 70 ? -7.180 6.107 7.453 1.00 90.38 70 PHE A CA 1
ATOM 518 C C . PHE A 1 70 ? -6.829 5.840 5.987 1.00 90.38 70 PHE A C 1
ATOM 520 O O . PHE A 1 70 ? -5.697 6.069 5.566 1.00 90.38 70 PHE A O 1
ATOM 527 N N . ILE A 1 71 ? -7.805 5.384 5.200 1.00 92.56 71 ILE A N 1
ATOM 528 C CA . ILE A 1 71 ? -7.614 5.078 3.780 1.00 92.56 71 ILE A CA 1
ATOM 529 C C . ILE A 1 71 ? -7.186 6.324 3.006 1.00 92.56 71 ILE A C 1
ATOM 531 O O . ILE A 1 71 ? -6.268 6.240 2.192 1.00 92.56 71 ILE A O 1
ATOM 535 N N . ASP A 1 72 ? -7.828 7.467 3.247 1.00 93.25 72 ASP A N 1
ATOM 536 C CA . ASP A 1 72 ? -7.476 8.712 2.567 1.00 93.25 72 ASP A CA 1
ATOM 537 C C . ASP A 1 72 ? -6.088 9.212 2.993 1.00 93.25 72 ASP A C 1
ATOM 539 O O . ASP A 1 72 ? -5.303 9.596 2.130 1.00 93.25 72 ASP A O 1
ATOM 543 N N . ALA A 1 73 ? -5.721 9.091 4.273 1.00 92.19 73 ALA A N 1
ATOM 544 C CA . ALA A 1 73 ? -4.372 9.422 4.736 1.00 92.19 73 ALA A CA 1
ATOM 545 C C . ALA A 1 73 ? -3.294 8.537 4.082 1.00 92.19 73 ALA A C 1
ATOM 547 O O . ALA A 1 73 ? -2.287 9.048 3.595 1.00 92.19 73 ALA A O 1
ATOM 548 N N . VAL A 1 74 ? -3.516 7.219 4.011 1.00 94.00 74 VAL A N 1
ATOM 549 C CA . VAL A 1 74 ? -2.593 6.287 3.341 1.00 94.00 74 VAL A CA 1
ATOM 550 C C . VAL A 1 74 ? -2.503 6.574 1.841 1.00 94.00 74 VAL A C 1
ATOM 552 O O . VAL A 1 74 ? -1.417 6.515 1.267 1.00 94.00 74 VAL A O 1
ATOM 555 N N . ARG A 1 75 ? -3.625 6.890 1.189 1.00 93.44 75 ARG A N 1
ATOM 556 C CA . ARG A 1 75 ? -3.659 7.259 -0.232 1.00 93.44 75 ARG A CA 1
ATOM 557 C C . ARG A 1 75 ? -2.802 8.497 -0.495 1.00 93.44 75 ARG A C 1
ATOM 559 O O . ARG A 1 75 ? -1.945 8.466 -1.376 1.00 93.44 75 ARG A O 1
ATOM 566 N N . ASP A 1 76 ? -3.026 9.551 0.280 1.00 93.31 76 ASP A N 1
ATOM 567 C CA . ASP A 1 76 ? -2.409 10.857 0.056 1.00 93.31 76 ASP A CA 1
ATOM 568 C C . ASP A 1 76 ? -0.927 10.875 0.449 1.00 93.31 76 ASP A C 1
ATOM 570 O O . ASP A 1 76 ? -0.129 11.515 -0.230 1.00 93.31 76 ASP A O 1
ATOM 574 N N . GLU A 1 77 ? -0.526 10.145 1.494 1.00 94.88 77 GLU A N 1
ATOM 575 C CA . GLU A 1 77 ? 0.876 10.087 1.926 1.00 94.88 77 GLU A CA 1
ATOM 576 C C . GLU A 1 77 ? 1.641 8.945 1.238 1.00 94.88 77 GLU A C 1
ATOM 578 O O . GLU A 1 77 ? 2.624 9.176 0.528 1.00 94.88 77 GLU A O 1
ATOM 583 N N . CYS A 1 78 ? 1.201 7.697 1.416 1.00 96.06 78 CYS A N 1
ATOM 584 C CA . CYS A 1 78 ? 1.934 6.528 0.928 1.00 96.06 78 CYS A CA 1
ATOM 585 C C . CYS A 1 78 ? 1.793 6.340 -0.579 1.00 96.06 78 CYS A C 1
ATOM 587 O O . CYS A 1 78 ? 2.780 6.046 -1.253 1.00 96.06 78 CYS A O 1
ATOM 589 N N . GLY A 1 79 ? 0.585 6.521 -1.117 1.00 95.12 79 GLY A N 1
ATOM 590 C CA . GLY A 1 79 ? 0.351 6.425 -2.555 1.00 95.12 79 GLY A CA 1
ATOM 591 C C . GLY A 1 79 ? 1.163 7.460 -3.334 1.00 95.12 79 GLY A C 1
ATOM 592 O O . GLY A 1 79 ? 1.854 7.097 -4.284 1.00 95.12 79 GLY A O 1
ATOM 593 N N . ALA A 1 80 ? 1.174 8.717 -2.877 1.00 93.62 80 ALA A N 1
ATOM 594 C CA . ALA A 1 80 ? 1.952 9.781 -3.510 1.00 93.62 80 ALA A CA 1
ATOM 595 C C . ALA A 1 80 ? 3.465 9.506 -3.476 1.00 93.62 80 ALA A C 1
ATOM 597 O O . ALA A 1 80 ? 4.136 9.686 -4.490 1.00 93.62 80 ALA A O 1
ATOM 598 N N . ARG A 1 81 ? 4.005 9.007 -2.350 1.00 96.56 81 ARG A N 1
ATOM 599 C CA . ARG A 1 81 ? 5.421 8.587 -2.253 1.00 96.56 81 ARG A CA 1
ATOM 600 C C . ARG A 1 81 ? 5.773 7.487 -3.252 1.00 96.56 81 ARG A C 1
ATOM 602 O O . ARG A 1 81 ? 6.881 7.464 -3.775 1.00 96.56 81 ARG A O 1
ATOM 609 N N . VAL A 1 82 ? 4.853 6.558 -3.501 1.00 96.88 82 VAL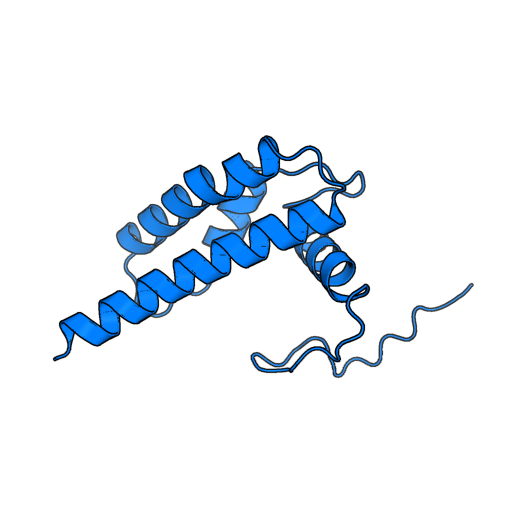 A N 1
ATOM 610 C CA . VAL A 1 82 ? 5.054 5.482 -4.477 1.00 96.88 82 VAL A CA 1
ATOM 611 C C . VAL A 1 82 ? 4.977 6.015 -5.904 1.00 96.88 82 VAL A C 1
ATOM 613 O O . VAL A 1 82 ? 5.763 5.577 -6.741 1.00 96.88 82 VAL A O 1
ATOM 616 N N . GLU A 1 83 ? 4.051 6.921 -6.213 1.00 95.44 83 GLU A N 1
ATOM 617 C CA . GLU A 1 83 ? 3.906 7.519 -7.549 1.00 95.44 83 GLU A CA 1
ATOM 618 C C . GLU A 1 83 ? 5.087 8.409 -7.939 1.00 95.44 83 GLU A C 1
ATOM 620 O O . GLU A 1 83 ? 5.503 8.366 -9.094 1.00 95.44 83 GLU A O 1
ATOM 625 N N . SER A 1 84 ? 5.649 9.164 -6.993 1.00 95.62 84 SER A N 1
ATOM 626 C CA . SER A 1 84 ? 6.797 10.046 -7.238 1.00 95.62 84 SER A CA 1
ATOM 627 C C . SER A 1 84 ? 8.156 9.344 -7.186 1.00 95.62 84 SER A C 1
ATOM 629 O O . SER A 1 84 ? 9.172 9.954 -7.510 1.00 95.62 84 SER A O 1
ATOM 631 N N . SER A 1 85 ? 8.197 8.079 -6.765 1.00 96.44 85 SER A N 1
ATOM 632 C CA . SER A 1 85 ? 9.435 7.315 -6.658 1.00 96.44 85 SER A CA 1
ATOM 633 C C . SER A 1 85 ? 9.896 6.786 -8.019 1.00 96.44 85 SER A C 1
ATOM 635 O O . SER A 1 85 ? 9.146 6.104 -8.717 1.00 96.44 85 SER A O 1
ATOM 637 N N . GLU A 1 86 ? 11.167 7.032 -8.343 1.00 95.94 86 GLU A N 1
ATOM 638 C CA . GLU A 1 86 ? 11.854 6.502 -9.534 1.00 95.94 86 GLU A CA 1
ATOM 639 C C . GLU A 1 86 ? 12.453 5.097 -9.312 1.00 95.94 86 GLU A C 1
ATOM 641 O O . GLU A 1 86 ? 13.138 4.550 -10.174 1.00 95.94 86 GLU A O 1
ATOM 646 N N . GLU A 1 87 ? 12.200 4.498 -8.147 1.00 95.62 87 GLU A N 1
ATOM 647 C CA . GLU A 1 87 ? 12.707 3.179 -7.779 1.00 95.62 87 GLU A CA 1
ATOM 648 C C . GLU A 1 87 ? 12.061 2.051 -8.611 1.00 95.62 87 GLU A C 1
ATOM 650 O O . GLU A 1 87 ? 10.924 2.179 -9.085 1.00 95.62 87 GLU A O 1
ATOM 655 N N . PRO A 1 88 ? 12.724 0.885 -8.741 1.00 96.44 88 PRO A N 1
ATOM 656 C CA . PRO A 1 88 ? 12.112 -0.283 -9.359 1.00 96.44 88 PRO A CA 1
ATOM 657 C C . PRO A 1 88 ? 10.876 -0.769 -8.570 1.00 96.44 88 PRO A C 1
ATOM 659 O O . PRO A 1 88 ? 10.754 -0.507 -7.365 1.00 96.44 88 PRO A O 1
ATOM 662 N N . PRO A 1 89 ? 9.948 -1.504 -9.217 1.00 96.00 89 PRO A N 1
ATOM 663 C CA . PRO A 1 89 ? 8.679 -1.920 -8.614 1.00 96.00 89 PRO A CA 1
ATOM 664 C C . PRO A 1 89 ? 8.810 -2.634 -7.261 1.00 96.00 89 PRO A C 1
ATOM 666 O O . PRO A 1 89 ? 8.002 -2.404 -6.362 1.00 96.00 89 PRO A O 1
ATOM 669 N N . GLU A 1 90 ? 9.836 -3.466 -7.081 1.00 94.50 90 GLU A N 1
ATOM 670 C CA . GLU A 1 90 ? 10.108 -4.179 -5.831 1.00 94.50 90 GLU A CA 1
ATOM 671 C C . GLU A 1 90 ? 10.392 -3.216 -4.674 1.00 94.50 90 GLU A C 1
ATOM 673 O O . GLU A 1 90 ? 9.872 -3.386 -3.571 1.00 94.50 90 GLU A O 1
ATOM 678 N N . ASN A 1 91 ? 11.177 -2.169 -4.926 1.00 95.38 91 ASN A N 1
ATOM 679 C CA . ASN A 1 91 ? 11.507 -1.161 -3.922 1.00 95.38 91 ASN A CA 1
ATOM 680 C C . ASN A 1 91 ? 10.310 -0.247 -3.652 1.00 95.38 91 ASN A C 1
ATOM 682 O O . ASN A 1 91 ? 10.027 0.078 -2.498 1.00 95.38 91 ASN A O 1
ATOM 686 N N . ARG A 1 92 ? 9.534 0.094 -4.685 1.00 97.06 92 ARG A N 1
ATOM 687 C CA . ARG A 1 92 ? 8.270 0.831 -4.535 1.00 97.06 92 ARG A CA 1
ATOM 688 C C . ARG A 1 92 ? 7.248 0.067 -3.690 1.00 97.06 92 ARG A C 1
ATOM 690 O O . ARG A 1 92 ? 6.564 0.673 -2.866 1.00 97.06 92 ARG A O 1
ATOM 697 N N . ALA A 1 93 ? 7.184 -1.258 -3.818 1.00 95.06 93 ALA A N 1
ATOM 698 C CA . ALA A 1 93 ? 6.377 -2.108 -2.943 1.00 95.06 93 ALA A CA 1
ATOM 699 C C . ALA A 1 93 ? 6.837 -2.030 -1.475 1.00 95.06 93 ALA A C 1
ATOM 701 O O . ALA A 1 93 ? 6.004 -1.915 -0.575 1.00 95.06 93 ALA A O 1
ATOM 702 N N . VAL A 1 94 ? 8.151 -2.022 -1.220 1.00 94.75 94 VAL A N 1
ATOM 703 C CA . VAL A 1 94 ? 8.702 -1.830 0.135 1.00 94.75 94 VAL A CA 1
ATOM 704 C C . VAL A 1 94 ? 8.339 -0.452 0.693 1.00 94.75 94 VAL A C 1
ATOM 706 O O . VAL A 1 94 ? 7.942 -0.366 1.855 1.00 94.75 94 VAL A O 1
ATOM 709 N N . ILE A 1 95 ? 8.447 0.611 -0.113 1.00 94.88 95 ILE A N 1
ATOM 710 C CA . ILE A 1 95 ? 8.053 1.978 0.275 1.00 94.88 95 ILE A CA 1
ATOM 711 C C . ILE A 1 95 ? 6.588 1.995 0.718 1.00 94.88 95 ILE A C 1
ATOM 713 O O . ILE A 1 95 ? 6.279 2.509 1.795 1.00 94.88 95 ILE A O 1
ATOM 717 N N . LEU A 1 96 ? 5.703 1.389 -0.079 1.00 94.88 96 LEU A N 1
ATOM 718 C CA . LEU A 1 96 ? 4.278 1.328 0.229 1.00 94.88 96 LEU A CA 1
ATOM 719 C C . LEU A 1 96 ? 4.016 0.622 1.563 1.00 94.88 96 LEU A C 1
ATOM 721 O O . LEU A 1 96 ? 3.344 1.176 2.430 1.00 94.88 96 LEU A O 1
ATOM 725 N N . VAL A 1 97 ? 4.552 -0.591 1.728 1.00 93.44 97 VAL A N 1
ATOM 726 C CA . VAL A 1 97 ? 4.308 -1.417 2.919 1.00 93.44 97 VAL A CA 1
ATOM 727 C C . VAL A 1 97 ? 4.847 -0.738 4.174 1.00 93.44 97 VAL A C 1
ATOM 729 O O . VAL A 1 97 ? 4.127 -0.654 5.165 1.00 93.44 97 VAL A O 1
ATOM 732 N N . LYS A 1 98 ? 6.071 -0.193 4.126 1.00 92.12 98 LYS A N 1
ATOM 733 C CA . LYS A 1 98 ? 6.651 0.539 5.263 1.00 92.12 98 LYS A CA 1
ATOM 734 C C . LYS A 1 98 ? 5.786 1.726 5.666 1.00 92.12 98 LYS A C 1
ATOM 736 O O . LYS A 1 98 ? 5.464 1.861 6.841 1.00 92.12 98 LYS A O 1
ATOM 741 N N . CYS A 1 99 ? 5.365 2.534 4.697 1.00 93.75 99 CYS A N 1
ATOM 742 C CA . CYS A 1 99 ? 4.525 3.692 4.971 1.00 93.75 99 CYS A CA 1
ATOM 743 C C . CYS A 1 99 ? 3.179 3.285 5.597 1.00 93.75 99 CYS A C 1
ATOM 745 O O . CYS A 1 99 ? 2.766 3.861 6.601 1.00 93.75 99 CYS A O 1
ATOM 747 N N . ILE A 1 100 ? 2.519 2.237 5.086 1.00 91.75 100 ILE A N 1
ATOM 748 C CA . ILE A 1 100 ? 1.275 1.719 5.683 1.00 91.75 100 ILE A CA 1
ATOM 749 C C . ILE A 1 100 ? 1.509 1.262 7.130 1.00 91.75 100 ILE A C 1
ATOM 751 O O . ILE A 1 100 ? 0.745 1.645 8.017 1.00 91.75 100 ILE A O 1
ATOM 755 N N . SER A 1 101 ? 2.580 0.509 7.394 1.00 88.56 101 SER A N 1
ATOM 756 C CA . SER A 1 101 ? 2.922 0.069 8.752 1.00 88.56 101 SER A CA 1
ATOM 757 C C . SER A 1 101 ? 3.196 1.239 9.704 1.00 88.56 101 SER A C 1
ATOM 759 O O . SER A 1 101 ? 2.791 1.183 10.863 1.00 88.56 101 SER A O 1
ATOM 761 N N . GLU A 1 102 ? 3.823 2.321 9.235 1.00 89.25 102 GLU A N 1
ATOM 762 C CA . GLU A 1 102 ? 4.006 3.553 10.019 1.00 89.25 102 GLU A CA 1
ATOM 763 C C . GLU A 1 102 ? 2.659 4.206 10.372 1.00 89.25 102 GLU A C 1
ATOM 765 O O . GLU A 1 102 ? 2.465 4.666 11.500 1.00 89.25 102 GLU A O 1
ATOM 770 N N . HIS A 1 103 ? 1.687 4.224 9.453 1.00 87.19 103 HIS A N 1
ATOM 771 C CA . HIS A 1 103 ? 0.330 4.689 9.765 1.00 87.19 103 HIS A CA 1
ATOM 772 C C . HIS A 1 103 ? -0.366 3.801 10.802 1.00 87.19 103 HIS A C 1
ATOM 774 O O . HIS A 1 103 ? -0.962 4.323 11.743 1.00 87.19 103 HIS A O 1
ATOM 780 N N . GLU A 1 104 ? -0.274 2.478 10.672 1.00 84.94 104 GLU A N 1
ATOM 781 C CA . GLU A 1 104 ? -0.873 1.541 11.631 1.00 84.94 104 GLU A CA 1
ATOM 782 C C . GLU A 1 104 ? -0.258 1.679 13.032 1.00 84.94 104 GLU A C 1
ATOM 784 O O . GLU A 1 104 ? -0.983 1.690 14.029 1.00 84.94 104 GLU A O 1
ATOM 789 N N . GLN A 1 105 ? 1.065 1.852 13.122 1.00 84.25 105 GLN A N 1
ATOM 790 C CA . GLN A 1 105 ? 1.760 2.087 14.391 1.00 84.25 105 GLN A CA 1
ATOM 791 C C . GLN A 1 105 ? 1.323 3.395 15.055 1.00 84.25 105 GLN A C 1
ATOM 793 O O . GLN A 1 105 ? 0.975 3.380 16.237 1.00 84.25 105 GLN A O 1
ATOM 798 N N . ARG A 1 106 ? 1.244 4.500 14.297 1.00 83.75 106 ARG A N 1
ATOM 799 C CA . ARG A 1 106 ? 0.769 5.801 14.810 1.00 83.75 106 ARG A CA 1
ATOM 800 C C . ARG A 1 106 ? -0.652 5.711 15.373 1.00 83.75 106 ARG A C 1
ATOM 802 O O . ARG A 1 106 ? -0.944 6.286 16.422 1.00 83.75 106 ARG A O 1
ATOM 809 N N . GLU A 1 107 ? -1.531 4.967 14.708 1.00 78.75 107 GLU A N 1
ATOM 810 C CA . GLU A 1 107 ? -2.904 4.736 15.169 1.00 78.75 107 GLU A CA 1
ATOM 811 C C . GLU A 1 107 ? -2.951 3.892 16.455 1.00 78.75 107 GLU A C 1
ATOM 813 O O . GLU A 1 107 ? -3.694 4.219 17.383 1.00 78.75 107 GLU A O 1
ATOM 818 N N . MET A 1 108 ? -2.128 2.842 16.555 1.00 72.06 108 MET A N 1
ATOM 819 C CA . MET A 1 108 ? -2.030 2.012 17.763 1.00 72.06 108 MET A CA 1
ATOM 820 C C . MET A 1 108 ? -1.464 2.779 18.967 1.00 72.06 108 MET A C 1
ATOM 822 O O . MET A 1 108 ? -1.952 2.621 20.090 1.00 72.06 108 MET A O 1
ATOM 826 N N . GLU A 1 109 ? -0.453 3.623 18.761 1.00 80.12 109 GLU A N 1
ATOM 827 C CA . GLU A 1 109 ? 0.139 4.444 19.824 1.00 80.12 109 GLU A CA 1
ATOM 828 C C . GLU A 1 109 ? -0.843 5.485 20.367 1.00 80.12 109 GLU A C 1
ATOM 830 O O . GLU A 1 109 ? -0.948 5.642 21.587 1.00 80.12 109 GLU A O 1
ATOM 835 N N . ARG A 1 110 ? -1.629 6.131 19.494 1.00 71.62 110 ARG A N 1
ATOM 836 C CA . ARG A 1 110 ? -2.690 7.069 19.904 1.00 71.62 110 ARG A CA 1
ATOM 837 C C . ARG A 1 110 ? -3.722 6.410 20.815 1.00 71.62 110 ARG A C 1
ATOM 839 O O . ARG A 1 110 ? -4.095 6.981 21.833 1.00 71.62 110 ARG A O 1
ATOM 846 N N . GLN A 1 111 ? -4.140 5.182 20.511 1.00 63.38 111 GLN A N 1
ATOM 847 C CA . GLN A 1 111 ? -5.100 4.463 21.357 1.00 63.38 111 GLN A CA 1
ATOM 848 C C . GLN A 1 111 ? -4.527 4.077 22.729 1.00 63.38 111 GLN A C 1
ATOM 850 O O . GLN A 1 111 ? -5.269 4.008 23.711 1.00 63.38 111 GLN A O 1
ATOM 855 N N . ARG A 1 112 ? -3.214 3.826 22.822 1.00 70.19 112 ARG A N 1
ATOM 856 C CA . ARG A 1 112 ? -2.550 3.503 24.095 1.00 70.19 112 ARG A CA 1
ATOM 857 C C . ARG A 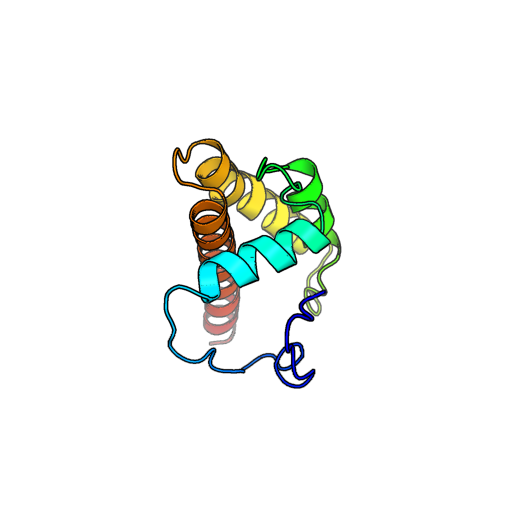1 112 ? -2.468 4.702 25.037 1.00 70.19 112 ARG A C 1
ATOM 859 O O . ARG A 1 112 ? -2.566 4.506 26.246 1.00 70.19 112 ARG A O 1
ATOM 866 N N . THR A 1 113 ? -2.301 5.917 24.519 1.00 63.34 113 THR A N 1
ATOM 867 C CA . THR A 1 113 ? -2.187 7.131 25.345 1.00 63.34 113 THR A CA 1
ATOM 868 C C . THR A 1 113 ? -3.535 7.685 25.799 1.00 63.34 113 THR A C 1
ATOM 870 O O . THR A 1 113 ? -3.589 8.274 26.868 1.00 63.34 113 THR A O 1
ATOM 873 N N . THR A 1 114 ? -4.636 7.446 25.075 1.00 59.25 114 THR A N 1
ATOM 874 C CA . THR A 1 114 ? -5.987 7.890 25.497 1.00 59.25 114 THR A CA 1
ATOM 875 C C . THR A 1 114 ? -6.602 7.028 26.615 1.00 59.25 114 THR A C 1
ATOM 877 O O . THR A 1 114 ? -7.635 7.383 27.171 1.00 59.25 114 THR A O 1
ATOM 880 N N . ARG A 1 115 ? -5.998 5.876 26.945 1.00 55.12 115 ARG A N 1
ATOM 881 C CA . ARG A 1 115 ? -6.463 4.955 28.004 1.00 55.12 115 ARG A CA 1
ATOM 882 C C . ARG A 1 115 ? -5.689 5.075 29.329 1.00 55.12 115 ARG A C 1
ATOM 884 O O . ARG A 1 115 ? -5.899 4.243 30.210 1.00 55.12 115 ARG A O 1
ATOM 891 N N . ARG A 1 116 ? -4.780 6.044 29.452 1.00 46.69 116 ARG A N 1
ATOM 892 C CA . ARG A 1 116 ? -4.092 6.401 30.703 1.00 46.69 116 ARG A CA 1
ATOM 893 C C . ARG A 1 116 ? -4.645 7.711 31.233 1.00 46.69 116 ARG A C 1
ATOM 895 O O . ARG A 1 116 ? -4.688 7.830 32.473 1.00 46.69 116 ARG A O 1
#

Radius of gyration: 15.83 Å; chains: 1; bounding box: 34×38×47 Å